Protein AF-A0A0R3TMP3-F1 (afdb_monomer_lite)

Secondary structure (DSSP, 8-state):
------TTGGGGS--SS-TTEEES-TT-TTSEEEHHHHHHHHHHHTT-HHHHHHHHHHHHS-HHHHHHEESS--STTPEEP-HHHHHHHHHHHHTT-GGGHHHHHHHHHHTS---S--

Foldseek 3Di:
DDPPDDPVCLVVPQDDPPPFKGQLDPVQSVLIDGPVLLVVLVVQCVPPLVSSLVSLCVVVDPPVLVVQADCVQDDPGHGHDDPSSVVSSVSSSLSVDPVNVVVVVVVCVVPDPPDDDD

Structure (mmCIF, N/CA/C/O backbone):
data_AF-A0A0R3TMP3-F1
#
_entry.id   AF-A0A0R3TMP3-F1
#
loop_
_atom_site.group_PDB
_atom_site.id
_atom_site.type_symbol
_atom_site.label_atom_id
_atom_site.label_alt_id
_atom_site.label_comp_id
_atom_site.label_asym_id
_atom_site.label_entity_id
_atom_site.label_seq_id
_atom_site.pdbx_PDB_ins_code
_atom_site.Cartn_x
_atom_site.Cartn_y
_atom_site.Cartn_z
_atom_site.occupancy
_atom_site.B_iso_or_equiv
_atom_site.auth_seq_id
_atom_site.auth_comp_id
_atom_site.auth_asym_id
_atom_site.auth_atom_id
_atom_site.pdbx_PDB_model_num
ATOM 1 N N . MET A 1 1 ? -13.382 27.913 22.245 1.00 31.83 1 MET A N 1
ATOM 2 C CA . MET A 1 1 ? -13.910 26.536 22.334 1.00 31.83 1 MET A CA 1
ATOM 3 C C . MET A 1 1 ? -12.878 25.629 21.712 1.00 31.83 1 MET A C 1
ATOM 5 O O . MET A 1 1 ? -12.656 25.706 20.513 1.00 31.83 1 MET A O 1
ATOM 9 N N . GLU A 1 2 ? -12.177 24.879 22.549 1.00 32.16 2 GLU A N 1
ATOM 10 C CA . GLU A 1 2 ? -11.149 23.930 22.139 1.00 32.16 2 GLU A CA 1
ATOM 11 C C . GLU A 1 2 ? -11.863 22.644 21.709 1.00 32.16 2 GLU A C 1
ATOM 13 O O . GLU A 1 2 ? -12.533 22.000 22.516 1.00 32.16 2 GLU A O 1
ATOM 18 N N . VAL A 1 3 ? -11.832 22.326 20.413 1.00 35.75 3 VAL A N 1
ATOM 19 C CA . VAL A 1 3 ? -12.423 21.085 19.903 1.00 35.75 3 VAL A CA 1
ATOM 20 C C . VAL A 1 3 ? -11.376 19.995 20.076 1.00 35.75 3 VAL A C 1
ATOM 22 O O . VAL A 1 3 ? -10.526 19.782 19.217 1.00 35.75 3 VAL A O 1
ATOM 25 N N . THR A 1 4 ? -11.413 19.327 21.225 1.00 34.75 4 THR A N 1
ATOM 26 C CA . THR A 1 4 ? -10.665 18.092 21.454 1.00 34.75 4 THR A CA 1
ATOM 27 C C . THR A 1 4 ? -11.283 16.992 20.592 1.00 34.75 4 THR A C 1
ATOM 29 O O . THR A 1 4 ? -12.241 16.339 21.007 1.00 34.75 4 THR A O 1
ATOM 32 N N . LEU A 1 5 ? -10.761 16.803 19.380 1.00 36.59 5 LEU A N 1
ATOM 33 C CA . LEU A 1 5 ? -11.076 15.635 18.561 1.00 36.59 5 LEU A CA 1
ATOM 34 C C . LEU A 1 5 ? -10.506 14.406 19.270 1.00 36.59 5 LEU A C 1
ATOM 36 O O . LEU A 1 5 ? -9.299 14.301 19.502 1.00 36.59 5 LEU A O 1
ATOM 40 N N . ARG A 1 6 ? -11.382 13.496 19.693 1.00 34.56 6 ARG A N 1
ATOM 41 C CA . ARG A 1 6 ? -10.958 12.249 20.328 1.00 34.56 6 ARG A CA 1
ATOM 42 C C . ARG A 1 6 ? -10.461 11.313 19.233 1.00 34.56 6 ARG A C 1
ATOM 44 O O . ARG A 1 6 ? -10.981 11.303 18.126 1.00 34.56 6 ARG A O 1
ATOM 51 N N . VAL A 1 7 ? -9.519 10.432 19.560 1.00 44.44 7 VAL A N 1
ATOM 52 C CA . VAL A 1 7 ? -9.032 9.366 18.656 1.00 44.44 7 VAL A CA 1
ATOM 53 C C . VAL A 1 7 ? -10.180 8.471 18.134 1.00 44.44 7 VAL A C 1
ATOM 55 O O . VAL A 1 7 ? -10.062 7.824 17.099 1.00 44.44 7 VAL A O 1
ATOM 58 N N . SER A 1 8 ? -11.332 8.475 18.808 1.00 38.78 8 SER A N 1
ATOM 59 C CA . SER A 1 8 ? -12.580 7.851 18.358 1.00 38.78 8 SER A CA 1
ATOM 60 C C . SER A 1 8 ? -13.276 8.560 17.184 1.00 38.78 8 SER A C 1
ATOM 62 O O . SER A 1 8 ? -14.007 7.895 16.455 1.00 38.78 8 SER A O 1
ATOM 64 N N . ASP A 1 9 ? -13.028 9.851 16.957 1.00 39.72 9 ASP A N 1
ATOM 65 C CA . ASP A 1 9 ? -13.613 10.640 15.860 1.00 39.72 9 ASP A CA 1
ATOM 66 C C . ASP A 1 9 ? -12.877 10.407 14.527 1.00 39.72 9 ASP A C 1
ATOM 68 O O . ASP A 1 9 ? -13.459 10.546 13.452 1.00 39.72 9 ASP A O 1
ATOM 72 N N . LEU A 1 10 ? -11.631 9.918 14.578 1.00 44.53 10 LEU A N 1
ATOM 73 C CA . LEU A 1 10 ? -10.876 9.444 13.408 1.00 44.53 10 LEU A CA 1
ATOM 74 C C . LEU A 1 10 ? -11.495 8.194 12.756 1.00 44.53 10 LEU A C 1
ATOM 76 O O . LEU A 1 10 ? -11.235 7.914 11.587 1.00 44.53 10 LEU A O 1
ATOM 80 N N . ASN A 1 11 ? -12.371 7.469 13.463 1.00 41.12 11 ASN A N 1
ATOM 81 C CA . ASN A 1 11 ? -13.150 6.376 12.872 1.00 41.12 11 ASN A CA 1
ATOM 82 C C . ASN A 1 11 ? -14.319 6.868 11.997 1.00 41.12 11 ASN A C 1
ATOM 84 O O . ASN A 1 11 ? -14.966 6.048 11.342 1.00 41.12 11 ASN A O 1
ATOM 88 N N . LEU A 1 12 ? -14.619 8.173 11.968 1.00 42.59 12 LEU A N 1
ATOM 89 C CA . LEU A 1 12 ? -15.834 8.690 11.332 1.00 42.59 12 LEU A CA 1
ATOM 90 C C . LEU A 1 12 ? -15.685 9.108 9.857 1.00 42.59 12 LEU A C 1
ATOM 92 O O . LEU A 1 12 ? -16.665 9.542 9.260 1.00 42.59 12 LEU A O 1
ATOM 96 N N . LEU A 1 13 ? -14.518 8.958 9.220 1.00 43.06 13 LEU A N 1
ATOM 97 C CA . LEU A 1 13 ? -14.258 9.561 7.897 1.00 43.06 13 LEU A CA 1
ATOM 98 C C . LEU A 1 13 ? -13.878 8.573 6.778 1.00 43.06 13 LEU A C 1
ATOM 100 O O . LEU A 1 13 ? -13.099 8.914 5.884 1.00 43.06 13 LEU A O 1
ATOM 104 N N . LEU A 1 14 ? -14.501 7.387 6.778 1.00 43.09 14 LEU A N 1
ATOM 105 C CA . LEU A 1 14 ? -14.486 6.416 5.666 1.00 43.09 14 LEU A CA 1
ATOM 106 C C . LEU A 1 14 ? -15.895 5.915 5.269 1.00 43.09 14 LEU A C 1
ATOM 108 O O . LEU A 1 14 ? -16.048 4.786 4.818 1.00 43.09 14 LEU A O 1
ATOM 112 N N . HIS A 1 15 ? -16.941 6.736 5.414 1.00 42.69 15 HIS A N 1
ATOM 113 C CA . HIS A 1 15 ? -18.297 6.392 4.954 1.00 42.69 15 HIS A CA 1
ATOM 114 C C . HIS A 1 15 ? -18.613 7.036 3.592 1.00 42.69 15 HIS A C 1
ATOM 116 O O . HIS A 1 15 ? -19.341 8.017 3.500 1.00 42.69 15 HIS A O 1
ATOM 122 N N . PHE A 1 16 ? -18.057 6.457 2.529 1.00 43.91 16 PHE A N 1
ATOM 123 C CA . PHE A 1 16 ? -18.589 6.529 1.157 1.00 43.91 16 PHE A CA 1
ATOM 124 C C . PHE A 1 16 ? -19.287 5.174 0.854 1.00 43.91 16 PHE A C 1
ATOM 126 O O . PHE A 1 16 ? -19.101 4.247 1.639 1.00 43.91 16 PHE A O 1
ATOM 133 N N . PRO A 1 17 ? -20.129 5.007 -0.192 1.00 45.09 17 PRO A N 1
ATOM 134 C CA . PRO A 1 17 ? -21.250 4.036 -0.244 1.00 45.09 17 PRO A CA 1
ATOM 135 C C . PRO A 1 17 ? -20.906 2.529 -0.212 1.00 45.09 17 PRO A C 1
ATOM 137 O O . PRO A 1 17 ? -21.783 1.681 -0.375 1.00 45.09 17 PRO A O 1
ATOM 140 N N . PHE A 1 18 ? -19.654 2.161 0.032 1.00 53.16 18 PHE A N 1
ATOM 141 C CA . PHE A 1 18 ? -19.193 0.788 0.153 1.00 53.16 18 PHE A CA 1
ATOM 142 C C . PHE A 1 18 ? -19.164 0.391 1.634 1.00 53.16 18 PHE A C 1
ATOM 144 O O . PHE A 1 18 ? -18.123 0.478 2.278 1.00 53.16 18 PHE A O 1
ATOM 151 N N . LYS A 1 19 ? -20.312 -0.038 2.183 1.00 64.31 19 LYS A N 1
ATOM 152 C CA . LYS A 1 19 ? -20.486 -0.377 3.617 1.00 64.31 19 LYS A CA 1
ATOM 153 C C . LYS A 1 19 ? -19.401 -1.301 4.204 1.00 64.31 19 LYS A C 1
ATOM 155 O O . LYS A 1 19 ? -19.143 -1.219 5.401 1.00 64.31 19 LYS A O 1
ATOM 160 N N . ASP A 1 20 ? -18.722 -2.088 3.367 1.00 81.94 20 ASP A N 1
ATOM 161 C CA . ASP A 1 20 ? -17.706 -3.062 3.780 1.00 81.94 20 ASP A CA 1
ATOM 162 C C . ASP A 1 20 ? -16.334 -2.883 3.108 1.00 81.94 20 ASP A C 1
ATOM 164 O O . ASP A 1 20 ? -15.479 -3.764 3.216 1.00 81.94 20 ASP A O 1
ATOM 168 N N . GLN A 1 21 ? -16.085 -1.760 2.422 1.00 83.06 21 GLN A N 1
ATOM 169 C CA . GLN A 1 21 ? -14.787 -1.493 1.791 1.00 83.06 21 GLN A CA 1
ATOM 170 C C . GLN A 1 21 ? -14.168 -0.182 2.262 1.00 83.06 21 GLN A C 1
ATOM 172 O O . GLN A 1 21 ? -14.841 0.821 2.471 1.00 83.06 21 GLN A O 1
ATOM 177 N N . ILE A 1 22 ? -12.849 -0.206 2.387 1.00 84.00 22 ILE A N 1
ATOM 178 C CA . ILE A 1 22 ? -12.006 0.930 2.719 1.00 84.00 22 ILE A CA 1
ATOM 179 C C . ILE A 1 22 ? -11.318 1.377 1.439 1.00 84.00 22 ILE A C 1
ATOM 181 O O . ILE A 1 22 ? -10.557 0.617 0.842 1.00 84.00 22 ILE A O 1
ATOM 185 N N . VAL A 1 23 ? -11.605 2.606 1.024 1.00 85.06 23 VAL A N 1
ATOM 186 C CA . VAL A 1 23 ? -10.915 3.284 -0.075 1.00 85.06 23 VAL A CA 1
ATOM 187 C C . VAL A 1 23 ? -9.690 3.989 0.507 1.00 85.06 23 VAL A C 1
ATOM 189 O O . VAL A 1 23 ? -9.846 4.810 1.408 1.00 85.06 23 VAL A O 1
ATOM 192 N N . LEU A 1 24 ? -8.490 3.675 0.008 1.00 82.94 24 LEU A N 1
ATOM 193 C CA . LEU A 1 24 ? -7.239 4.260 0.519 1.00 82.94 24 LEU A CA 1
ATOM 194 C C . LEU A 1 24 ? -7.016 5.697 0.037 1.00 82.94 24 LEU A C 1
ATOM 196 O O . LEU A 1 24 ? -6.454 6.515 0.758 1.00 82.94 24 LEU A O 1
ATOM 200 N N . ASN A 1 25 ? -7.482 6.016 -1.171 1.00 80.56 25 ASN A N 1
ATOM 201 C CA . ASN A 1 25 ? -7.472 7.372 -1.703 1.00 80.56 25 ASN A CA 1
ATOM 202 C C . ASN A 1 25 ? -8.811 7.684 -2.390 1.00 80.56 25 AS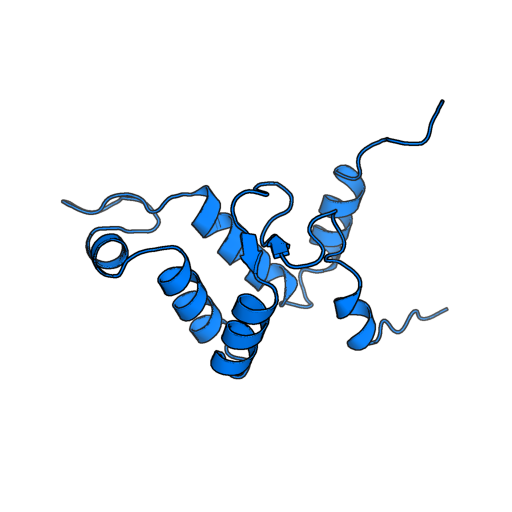N A C 1
ATOM 204 O O . ASN A 1 25 ? -9.142 7.027 -3.375 1.00 80.56 25 ASN A O 1
ATOM 208 N N . PRO A 1 26 ? -9.571 8.699 -1.941 1.00 72.12 26 PRO A N 1
ATOM 209 C CA . PRO A 1 26 ? -10.808 9.116 -2.601 1.00 72.12 26 PRO A CA 1
ATOM 210 C C . PRO A 1 26 ? -10.649 9.484 -4.084 1.00 72.12 26 PRO A C 1
ATOM 212 O O . PRO A 1 26 ? -11.605 9.347 -4.841 1.00 72.12 26 PRO A O 1
ATOM 215 N N . GLN A 1 27 ? -9.461 9.933 -4.509 1.00 76.75 27 GLN A N 1
ATOM 216 C CA . GLN A 1 27 ? -9.171 10.249 -5.914 1.00 76.75 27 GLN A CA 1
ATOM 217 C C . GLN A 1 27 ? -8.925 9.000 -6.775 1.00 76.75 27 GLN A C 1
ATOM 219 O O . GLN A 1 27 ? -8.983 9.091 -7.997 1.00 76.75 27 GLN A O 1
ATOM 224 N N . GLN A 1 28 ? -8.670 7.845 -6.149 1.00 80.06 28 GLN A N 1
ATOM 225 C CA . GLN A 1 28 ? -8.437 6.546 -6.793 1.00 80.06 28 GLN A CA 1
ATOM 226 C C . GLN A 1 28 ? -9.321 5.474 -6.125 1.00 80.06 28 GLN A C 1
ATOM 228 O O . GLN A 1 28 ? -8.817 4.613 -5.391 1.00 80.06 28 GLN A O 1
ATOM 233 N N . PRO A 1 29 ? -10.657 5.522 -6.318 1.00 80.06 29 PRO A N 1
ATOM 234 C CA . PRO A 1 29 ? -11.606 4.645 -5.626 1.00 80.06 29 PRO A CA 1
ATOM 235 C C . PRO A 1 29 ? -11.377 3.152 -5.875 1.00 80.06 29 PRO A C 1
ATOM 237 O O . PRO A 1 29 ? -11.825 2.317 -5.091 1.00 80.06 29 PRO A O 1
ATOM 240 N N . GLU A 1 30 ? -10.706 2.800 -6.969 1.00 84.88 30 GLU A N 1
ATOM 241 C CA . GLU A 1 30 ? -10.320 1.438 -7.318 1.00 84.88 30 GLU A CA 1
ATOM 242 C C . GLU A 1 30 ? -9.249 0.856 -6.388 1.00 84.88 30 GLU A C 1
ATOM 244 O O . GLU A 1 30 ? -9.159 -0.367 -6.260 1.00 84.88 30 GLU A O 1
ATOM 249 N N . VAL A 1 31 ? -8.473 1.700 -5.700 1.00 88.00 31 VAL A N 1
ATOM 250 C CA . VAL A 1 31 ? -7.507 1.270 -4.683 1.00 88.00 31 VA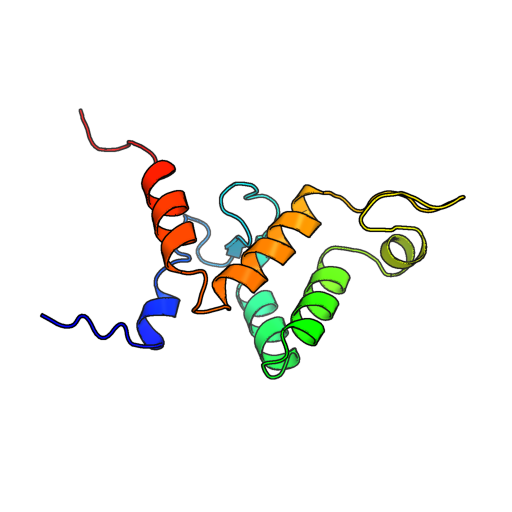L A CA 1
ATOM 251 C C . VAL A 1 31 ? -8.229 1.138 -3.347 1.00 88.00 31 VAL A C 1
ATOM 253 O O . VAL A 1 31 ? -8.188 2.001 -2.464 1.00 88.00 31 VAL A O 1
ATOM 256 N N . ARG A 1 32 ? -8.942 0.022 -3.226 1.00 89.56 32 ARG A N 1
ATOM 257 C CA . ARG A 1 32 ? -9.795 -0.299 -2.085 1.00 89.56 32 ARG A CA 1
ATOM 258 C C . ARG A 1 32 ? -9.590 -1.727 -1.619 1.00 89.56 32 ARG A C 1
ATOM 260 O O . ARG A 1 32 ? -9.159 -2.587 -2.383 1.00 89.56 32 ARG A O 1
ATOM 267 N N . LEU A 1 33 ? -9.937 -1.976 -0.366 1.00 89.94 33 LEU A N 1
ATOM 268 C CA . LEU A 1 33 ? -9.871 -3.299 0.235 1.00 89.94 33 LEU A CA 1
ATOM 269 C C . LEU A 1 33 ? -11.042 -3.539 1.192 1.00 89.94 33 LEU A C 1
ATOM 271 O O . LEU A 1 33 ? -11.574 -2.581 1.752 1.00 89.94 33 LEU A O 1
ATOM 275 N N . PRO A 1 34 ? -11.444 -4.800 1.422 1.00 91.31 34 PRO A N 1
ATOM 276 C CA . PRO A 1 34 ? -12.446 -5.112 2.430 1.00 91.31 34 PRO A CA 1
ATOM 277 C C . PRO A 1 34 ? -12.030 -4.594 3.810 1.00 91.31 34 PRO A C 1
ATOM 279 O O . PRO A 1 34 ? -10.857 -4.661 4.193 1.00 91.31 34 PRO A O 1
ATOM 282 N N . LYS A 1 35 ? -12.999 -4.108 4.586 1.00 86.44 35 LYS A N 1
ATOM 283 C CA . LYS A 1 35 ? -12.771 -3.543 5.924 1.00 86.44 35 LYS A CA 1
ATOM 284 C C . LYS A 1 35 ? -12.060 -4.513 6.863 1.00 86.44 35 LYS A C 1
ATOM 286 O O . LYS A 1 35 ? -11.141 -4.113 7.573 1.00 86.44 35 LYS A O 1
ATOM 291 N N . GLU A 1 36 ? -12.439 -5.784 6.831 1.00 89.25 36 GLU A N 1
ATOM 292 C CA . GLU A 1 36 ? -11.808 -6.846 7.622 1.00 89.25 36 GLU A CA 1
ATOM 293 C C . GLU A 1 36 ? -10.332 -7.062 7.252 1.00 89.25 36 GLU A C 1
ATOM 295 O O . GLU A 1 36 ? -9.477 -7.208 8.129 1.00 89.25 36 GLU A O 1
ATOM 300 N N . VAL A 1 37 ? -10.007 -6.997 5.955 1.00 93.19 37 VAL A N 1
ATOM 301 C CA . VAL A 1 37 ? -8.630 -7.101 5.465 1.00 93.19 37 VAL A CA 1
ATOM 302 C C . VAL A 1 37 ? -7.841 -5.902 5.964 1.00 93.19 37 VAL A C 1
ATOM 304 O O . VAL A 1 37 ? -6.778 -6.083 6.553 1.00 93.19 37 VAL A O 1
ATOM 307 N N . TYR A 1 38 ? -8.386 -4.693 5.819 1.00 90.62 38 TYR A N 1
ATOM 308 C CA . TYR A 1 38 ? -7.736 -3.469 6.283 1.00 90.62 38 TYR A CA 1
ATOM 309 C C . TYR A 1 38 ? -7.436 -3.537 7.782 1.00 90.62 38 TYR A C 1
ATOM 311 O O . TYR A 1 38 ? -6.285 -3.384 8.186 1.00 90.62 38 TYR A O 1
ATOM 319 N N . GLN A 1 39 ? -8.434 -3.871 8.603 1.00 87.12 39 GLN A N 1
ATOM 320 C CA . GLN A 1 39 ? -8.267 -4.033 10.049 1.00 87.12 39 GLN A CA 1
ATOM 321 C C . GLN A 1 39 ? -7.205 -5.085 10.394 1.00 87.12 39 GLN A C 1
ATOM 323 O O . GLN A 1 39 ? -6.351 -4.838 11.248 1.00 87.12 39 GLN A O 1
ATOM 328 N N . SER A 1 40 ? -7.193 -6.223 9.693 1.00 92.62 40 SER A N 1
ATOM 329 C CA . SER A 1 40 ? -6.162 -7.253 9.861 1.00 92.62 40 SER A CA 1
ATOM 330 C C . SER A 1 40 ? -4.760 -6.711 9.570 1.00 92.62 40 SER A C 1
ATOM 332 O O . SER A 1 40 ? -3.831 -6.981 10.333 1.00 92.62 40 SER A O 1
ATOM 334 N N . LEU A 1 41 ? -4.590 -5.926 8.501 1.00 92.50 41 LEU A N 1
ATOM 335 C CA . LEU A 1 41 ? -3.306 -5.311 8.145 1.00 92.50 41 LEU A CA 1
ATOM 336 C C . LEU A 1 41 ? -2.866 -4.283 9.195 1.00 92.50 41 LEU A C 1
ATOM 338 O O . LEU A 1 41 ? -1.692 -4.279 9.570 1.00 92.50 41 LEU A O 1
ATOM 342 N N . ILE A 1 42 ? -3.793 -3.480 9.731 1.00 88.19 42 ILE A N 1
ATOM 343 C CA . ILE A 1 42 ? -3.502 -2.538 10.822 1.00 88.19 42 ILE A CA 1
ATOM 344 C C . ILE A 1 42 ? -3.001 -3.286 12.058 1.00 88.19 42 ILE A C 1
ATOM 346 O O . ILE A 1 42 ? -1.916 -2.982 12.555 1.00 88.19 42 ILE A O 1
ATOM 350 N N . ILE A 1 43 ? -3.715 -4.318 12.510 1.00 87.69 43 ILE A N 1
ATOM 351 C CA . ILE A 1 43 ? -3.315 -5.119 13.678 1.00 87.69 43 ILE A CA 1
ATOM 352 C C . ILE A 1 43 ? -1.947 -5.777 13.441 1.00 87.69 43 ILE A C 1
ATOM 354 O O . ILE A 1 43 ? -1.039 -5.658 14.267 1.00 87.69 43 ILE A O 1
ATOM 358 N N . LYS A 1 44 ? -1.757 -6.411 12.276 1.00 92.12 44 LYS A N 1
ATOM 359 C CA . LYS A 1 44 ? -0.496 -7.069 11.889 1.00 92.12 44 LYS A CA 1
ATOM 360 C C . LYS A 1 44 ? 0.674 -6.103 11.745 1.00 92.12 44 LYS A C 1
ATOM 362 O O . LYS A 1 44 ? 1.818 -6.560 11.779 1.00 92.12 44 LYS A O 1
ATOM 367 N N . SER A 1 45 ? 0.422 -4.812 11.537 1.00 91.06 45 SER A N 1
ATOM 368 C CA . SER A 1 45 ? 1.472 -3.794 11.470 1.00 91.06 45 SER A CA 1
ATOM 369 C C . SER A 1 45 ? 2.015 -3.406 12.846 1.00 91.06 45 SER A C 1
ATOM 371 O O . SER A 1 45 ? 3.129 -2.892 12.925 1.00 91.06 45 SER A O 1
ATOM 373 N N . SER A 1 46 ? 1.263 -3.678 13.920 1.00 90.19 46 SER A N 1
ATOM 374 C CA . SER A 1 46 ? 1.650 -3.380 15.307 1.00 90.19 46 SER A CA 1
ATOM 375 C C . SER A 1 46 ? 2.082 -1.918 15.507 1.00 90.19 46 SER A C 1
ATOM 377 O O . SER A 1 46 ? 3.067 -1.644 16.184 1.00 90.19 46 SER A O 1
ATOM 379 N N . GLY A 1 47 ? 1.386 -0.982 14.852 1.00 79.88 47 GLY A N 1
ATOM 380 C CA . GLY A 1 47 ? 1.670 0.458 14.922 1.00 79.88 47 GLY A CA 1
ATOM 381 C C . GLY A 1 47 ? 2.874 0.929 14.096 1.00 79.88 47 GLY A C 1
ATOM 382 O O . GLY A 1 47 ? 3.137 2.125 14.033 1.00 79.88 47 GLY A O 1
ATOM 383 N N . SER A 1 48 ? 3.602 0.032 13.422 1.00 85.62 48 SER A N 1
ATOM 384 C CA . SER A 1 48 ? 4.732 0.413 12.571 1.00 85.62 48 SER A CA 1
ATOM 385 C C . SER A 1 48 ? 4.260 0.829 11.178 1.00 85.62 48 SER A C 1
ATOM 387 O O . SER A 1 48 ? 3.820 -0.014 10.391 1.00 85.62 48 SER A O 1
ATOM 389 N N . ALA A 1 49 ? 4.445 2.109 10.838 1.00 85.25 49 ALA A N 1
ATOM 390 C CA . ALA A 1 49 ? 4.176 2.639 9.500 1.00 85.25 49 ALA A CA 1
ATOM 391 C C . ALA A 1 49 ? 4.916 1.832 8.420 1.00 85.25 49 ALA A C 1
ATOM 393 O O . ALA A 1 49 ? 4.294 1.296 7.510 1.00 85.25 49 ALA A O 1
ATOM 394 N N . THR A 1 50 ? 6.224 1.610 8.577 1.00 90.12 50 THR A N 1
ATOM 395 C CA . THR A 1 50 ? 7.025 0.808 7.636 1.00 90.12 50 THR A CA 1
ATOM 396 C C . THR A 1 50 ? 6.489 -0.615 7.463 1.00 90.12 50 THR A C 1
ATOM 398 O O . THR A 1 50 ? 6.513 -1.168 6.360 1.00 90.12 50 THR A O 1
ATOM 401 N N . ARG A 1 51 ? 6.000 -1.245 8.538 1.00 90.62 51 ARG A N 1
ATOM 402 C CA . ARG A 1 51 ? 5.407 -2.585 8.456 1.00 90.62 51 ARG A CA 1
ATOM 403 C C . ARG A 1 51 ? 4.064 -2.557 7.735 1.00 90.62 51 ARG A C 1
ATOM 405 O O . ARG A 1 51 ? 3.825 -3.439 6.914 1.00 90.62 51 ARG A O 1
ATOM 412 N N . LEU A 1 52 ? 3.235 -1.547 7.990 1.00 91.38 52 LEU A N 1
ATOM 413 C CA . LEU A 1 52 ? 1.972 -1.345 7.284 1.00 91.38 52 LEU A CA 1
ATOM 414 C C . LEU A 1 52 ? 2.196 -1.154 5.780 1.00 91.38 52 LEU A C 1
ATOM 416 O O . LEU A 1 52 ? 1.539 -1.829 4.994 1.00 91.38 52 LEU A O 1
ATOM 420 N N . ILE A 1 53 ? 3.187 -0.347 5.378 1.00 93.06 53 ILE A N 1
ATOM 421 C CA . ILE A 1 53 ? 3.576 -0.186 3.964 1.00 93.06 53 ILE A CA 1
ATOM 422 C C . ILE A 1 53 ? 3.866 -1.543 3.342 1.00 93.06 53 ILE A C 1
ATOM 424 O O . ILE A 1 53 ? 3.279 -1.897 2.329 1.00 93.06 53 ILE A O 1
ATOM 428 N N . ARG A 1 54 ? 4.742 -2.345 3.958 1.00 94.88 54 ARG A N 1
ATOM 429 C CA . ARG A 1 54 ? 5.102 -3.666 3.417 1.00 94.88 54 ARG A CA 1
ATOM 430 C C . ARG A 1 54 ? 3.893 -4.587 3.283 1.00 94.88 54 ARG A C 1
ATOM 432 O O . ARG A 1 54 ? 3.825 -5.352 2.327 1.00 94.88 54 ARG A O 1
ATOM 439 N N . LEU A 1 55 ? 2.968 -4.532 4.237 1.00 95.75 55 LEU A N 1
ATOM 440 C CA . LEU A 1 55 ? 1.739 -5.320 4.216 1.00 95.75 55 LEU A CA 1
ATOM 441 C C . LEU A 1 55 ? 0.791 -4.866 3.098 1.00 95.75 55 LEU A C 1
ATOM 443 O O . LEU A 1 55 ? 0.282 -5.716 2.376 1.00 95.75 55 LEU A O 1
ATOM 447 N N . LEU A 1 56 ? 0.613 -3.557 2.907 1.00 94.75 56 LEU A N 1
ATOM 448 C CA . LEU A 1 56 ? -0.187 -2.991 1.815 1.00 94.75 56 LEU A CA 1
ATOM 449 C C . LEU A 1 56 ? 0.431 -3.296 0.446 1.00 94.75 56 LEU A C 1
ATOM 451 O O . LEU A 1 56 ? -0.263 -3.767 -0.447 1.00 94.75 56 LEU A O 1
ATOM 455 N N . MET A 1 57 ? 1.746 -3.128 0.297 1.00 96.12 57 MET A N 1
ATOM 456 C CA . MET A 1 57 ? 2.457 -3.462 -0.941 1.00 96.12 57 MET A CA 1
ATOM 457 C C . MET A 1 57 ? 2.273 -4.939 -1.305 1.00 96.12 57 MET A C 1
ATOM 459 O O . MET A 1 57 ? 1.968 -5.249 -2.447 1.00 96.12 57 MET A O 1
ATOM 463 N N . LYS A 1 58 ? 2.386 -5.855 -0.335 1.00 96.25 58 LYS A N 1
ATOM 464 C CA . LYS A 1 58 ? 2.138 -7.293 -0.552 1.00 96.25 58 LYS A CA 1
ATOM 465 C C . LYS A 1 58 ? 0.669 -7.646 -0.787 1.00 96.25 58 LYS A C 1
ATOM 467 O O . LYS A 1 58 ? 0.388 -8.742 -1.255 1.00 96.25 58 LYS A O 1
ATOM 472 N N . HIS A 1 59 ? -0.258 -6.779 -0.389 1.00 95.56 59 HIS A N 1
ATOM 473 C CA . HIS A 1 59 ? -1.679 -6.982 -0.640 1.00 95.56 59 HIS A CA 1
ATOM 474 C C . HIS A 1 59 ? -2.039 -6.625 -2.084 1.00 95.56 59 HIS A C 1
ATOM 476 O O . HIS A 1 59 ? -2.743 -7.388 -2.737 1.00 95.56 59 HIS A O 1
ATOM 482 N N . PHE A 1 60 ? -1.543 -5.488 -2.580 1.00 95.25 60 PHE A N 1
ATOM 483 C CA . PHE A 1 60 ? -1.871 -5.000 -3.921 1.00 95.25 60 PHE A CA 1
ATOM 484 C C . PHE A 1 60 ? -0.969 -5.540 -5.030 1.00 95.25 60 PHE A C 1
ATOM 486 O O . PHE A 1 60 ? -1.385 -5.552 -6.185 1.00 95.25 60 PHE A O 1
ATOM 493 N N . PHE A 1 61 ? 0.243 -5.982 -4.697 1.00 95.62 61 PHE A N 1
ATOM 494 C CA . PHE A 1 61 ? 1.214 -6.475 -5.665 1.00 95.62 61 PHE A CA 1
ATOM 495 C C . PHE A 1 61 ? 1.635 -7.901 -5.333 1.00 95.62 61 PHE A C 1
ATOM 497 O O . PHE A 1 61 ? 1.851 -8.255 -4.169 1.00 95.62 61 PHE A O 1
ATOM 504 N N . SER A 1 62 ? 1.805 -8.716 -6.373 1.00 95.62 62 SER A N 1
ATOM 505 C CA . SER A 1 62 ? 2.383 -10.047 -6.214 1.00 95.62 62 SER A CA 1
ATOM 506 C C . SER A 1 62 ? 3.863 -9.954 -5.833 1.00 95.62 62 SER A C 1
ATOM 508 O O . SER A 1 62 ? 4.536 -8.943 -6.054 1.00 95.62 62 SER A O 1
ATOM 510 N N . GLN A 1 63 ? 4.397 -11.034 -5.265 1.00 94.12 63 GLN A N 1
ATOM 511 C CA . GLN A 1 63 ? 5.819 -11.101 -4.934 1.00 94.12 63 GLN A CA 1
ATOM 512 C C . GLN A 1 63 ? 6.706 -10.949 -6.180 1.00 94.12 63 GLN A C 1
ATOM 514 O O . GLN A 1 63 ? 7.707 -10.233 -6.120 1.00 94.12 63 GLN A O 1
ATOM 519 N N . ASP A 1 64 ? 6.317 -11.56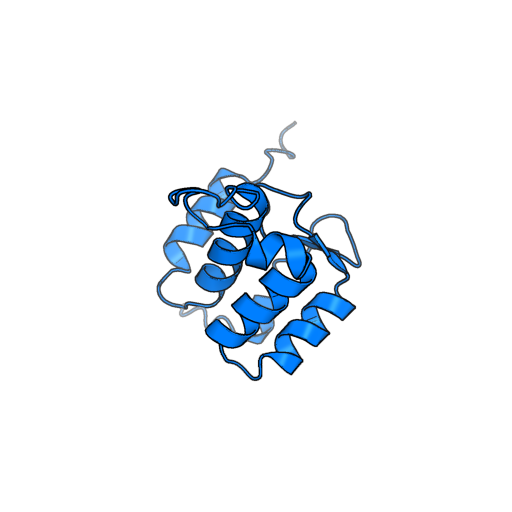4 -7.298 1.00 94.19 64 ASP A N 1
ATOM 520 C CA . ASP A 1 64 ? 7.050 -11.474 -8.564 1.00 94.19 64 ASP A CA 1
ATOM 521 C C . ASP A 1 64 ? 7.023 -10.050 -9.127 1.00 94.19 64 ASP A C 1
ATOM 523 O O . ASP A 1 64 ? 8.045 -9.542 -9.591 1.00 94.19 64 ASP A O 1
ATOM 527 N N . GLU A 1 65 ? 5.880 -9.366 -9.023 1.00 93.62 65 GLU A N 1
ATOM 528 C CA . GLU A 1 65 ? 5.762 -7.972 -9.444 1.00 93.62 65 GLU A CA 1
ATOM 529 C C . GLU A 1 65 ? 6.667 -7.064 -8.610 1.00 93.62 65 GLU A C 1
ATOM 531 O O . GLU A 1 65 ? 7.412 -6.265 -9.175 1.00 93.62 65 GLU A O 1
ATOM 536 N N . LEU A 1 66 ? 6.680 -7.223 -7.283 1.00 94.06 66 LEU A N 1
ATOM 537 C CA . LEU A 1 66 ? 7.559 -6.454 -6.396 1.00 94.06 66 LEU A CA 1
ATOM 538 C C . LEU A 1 66 ? 9.047 -6.719 -6.668 1.00 94.06 66 LEU A C 1
ATOM 540 O O . LEU A 1 66 ? 9.858 -5.801 -6.558 1.00 94.06 66 LEU A O 1
ATOM 544 N N . ALA A 1 67 ? 9.417 -7.951 -7.026 1.00 91.50 67 ALA A N 1
ATOM 545 C CA . ALA A 1 67 ? 10.798 -8.306 -7.353 1.00 91.50 67 ALA A CA 1
ATOM 546 C C . ALA A 1 67 ? 11.256 -7.697 -8.690 1.00 91.50 67 ALA A C 1
ATOM 548 O O . ALA A 1 67 ? 12.400 -7.247 -8.811 1.00 91.50 67 ALA A O 1
ATOM 549 N N . ALA A 1 68 ? 10.356 -7.650 -9.674 1.00 91.81 68 ALA A N 1
ATOM 550 C CA . ALA A 1 68 ? 10.619 -7.148 -11.020 1.00 91.81 68 ALA A CA 1
ATOM 551 C C . ALA A 1 68 ? 10.341 -5.643 -11.197 1.00 91.81 68 ALA A C 1
ATOM 553 O O . ALA A 1 68 ? 10.494 -5.127 -12.306 1.00 91.81 68 ALA A O 1
ATOM 554 N N . SER A 1 69 ? 9.932 -4.931 -10.141 1.00 92.88 69 SER A N 1
ATOM 555 C CA . SER A 1 69 ? 9.489 -3.535 -10.243 1.00 92.88 69 SER A CA 1
ATOM 556 C C . SER A 1 69 ? 10.185 -2.590 -9.259 1.00 92.88 69 SER A C 1
ATOM 558 O O . SER A 1 69 ? 10.842 -2.997 -8.298 1.00 92.88 69 SER A O 1
ATOM 560 N N . SER A 1 70 ? 10.073 -1.289 -9.518 1.00 90.88 70 SER A N 1
ATOM 561 C CA . SER A 1 70 ? 10.500 -0.200 -8.635 1.00 90.88 70 SER A CA 1
ATOM 562 C C . SER A 1 70 ? 9.465 0.929 -8.618 1.00 90.88 70 SER A C 1
ATOM 564 O O . SER A 1 70 ? 8.513 0.939 -9.397 1.00 90.88 70 SER A O 1
ATOM 566 N N . LEU A 1 71 ? 9.642 1.893 -7.711 1.00 88.38 71 LEU A N 1
ATOM 567 C CA . LEU A 1 71 ? 8.754 3.057 -7.608 1.00 88.38 71 LEU A CA 1
ATOM 568 C C . LEU A 1 71 ? 8.914 4.028 -8.791 1.00 88.38 71 LEU A C 1
ATOM 570 O O . LEU A 1 71 ? 7.924 4.586 -9.266 1.00 88.38 71 LEU A O 1
ATOM 574 N N . SER A 1 72 ? 10.146 4.220 -9.277 1.00 85.56 72 SER A N 1
ATOM 575 C CA . SER A 1 72 ? 10.453 5.113 -10.405 1.00 85.56 72 SER A CA 1
ATOM 576 C C . SER A 1 72 ? 10.421 4.408 -11.763 1.00 85.56 72 SER A C 1
ATOM 578 O O . SER A 1 72 ? 10.239 5.063 -12.782 1.00 85.56 72 SER A O 1
ATOM 580 N N . GLY A 1 73 ? 10.577 3.081 -11.797 1.00 83.19 73 GLY A N 1
ATOM 581 C CA . GLY A 1 73 ? 10.866 2.346 -13.032 1.00 83.19 73 GLY A CA 1
ATOM 582 C C . GLY A 1 73 ? 12.302 2.541 -13.531 1.00 83.19 73 GLY A C 1
ATOM 583 O O . GLY A 1 73 ? 12.644 2.067 -14.607 1.00 83.19 73 GLY A O 1
ATOM 584 N N . GLU A 1 74 ? 13.158 3.227 -12.768 1.00 78.56 74 GLU A N 1
ATOM 585 C CA . GLU A 1 74 ? 14.564 3.404 -13.125 1.00 78.56 74 GLU A CA 1
ATOM 586 C C . GLU A 1 74 ? 15.372 2.176 -12.688 1.00 78.56 74 GLU A C 1
ATOM 588 O O . GLU A 1 74 ? 15.271 1.697 -11.552 1.00 78.56 74 GLU A O 1
ATOM 593 N N . GLY A 1 75 ? 16.158 1.641 -13.619 1.00 67.56 75 GLY A N 1
ATOM 594 C CA . GLY A 1 75 ? 16.935 0.416 -13.457 1.00 67.56 75 GLY A CA 1
ATOM 595 C C . GLY A 1 75 ? 16.803 -0.481 -14.684 1.00 67.56 75 GLY A C 1
ATOM 596 O O . GLY A 1 75 ? 15.760 -0.518 -15.325 1.00 67.56 75 GLY A O 1
ATOM 597 N N . ILE A 1 76 ? 17.866 -1.224 -15.001 1.00 62.97 76 ILE A N 1
ATOM 598 C CA . ILE A 1 76 ? 18.059 -1.859 -16.319 1.00 62.97 76 ILE A CA 1
ATOM 599 C C . ILE A 1 76 ? 16.947 -2.878 -16.669 1.00 62.97 76 ILE A C 1
ATOM 601 O O . ILE A 1 76 ? 16.740 -3.171 -17.839 1.00 62.97 76 ILE A O 1
ATOM 605 N N . TYR A 1 77 ? 16.161 -3.355 -15.695 1.00 65.19 77 TYR A N 1
ATOM 606 C CA . TYR A 1 77 ? 15.085 -4.332 -15.923 1.00 65.19 77 TYR A CA 1
ATOM 607 C C . TYR A 1 77 ? 13.870 -4.173 -14.995 1.00 65.19 77 TYR A C 1
ATOM 609 O O . TYR A 1 77 ? 13.111 -5.126 -14.821 1.00 65.19 77 TYR A O 1
ATOM 617 N N . LYS A 1 78 ? 13.686 -3.009 -14.351 1.00 77.69 78 LYS A N 1
ATOM 618 C CA . LYS A 1 78 ? 12.589 -2.824 -13.387 1.00 77.69 78 LYS A CA 1
ATOM 619 C C . LYS A 1 78 ? 11.431 -2.058 -13.998 1.00 77.69 78 LYS A C 1
ATOM 621 O O . LYS A 1 78 ? 11.595 -0.930 -14.445 1.00 77.69 78 LYS A O 1
ATOM 626 N N . ARG A 1 79 ? 10.239 -2.652 -13.979 1.00 88.31 79 ARG A N 1
ATOM 627 C CA . ARG A 1 79 ? 9.016 -1.939 -14.370 1.00 88.31 79 ARG A CA 1
ATOM 628 C C . ARG A 1 79 ? 8.623 -0.959 -13.273 1.00 88.31 79 ARG A C 1
ATOM 630 O O . ARG A 1 79 ? 8.952 -1.154 -12.105 1.00 88.31 79 ARG A O 1
ATOM 637 N N . ARG A 1 80 ? 7.907 0.102 -13.631 1.00 92.94 80 ARG A N 1
ATOM 638 C CA . ARG A 1 80 ? 7.312 0.979 -12.625 1.00 92.94 80 ARG A CA 1
ATOM 639 C C . ARG A 1 80 ? 6.094 0.285 -12.017 1.00 92.94 80 ARG A C 1
ATOM 641 O O . ARG A 1 80 ? 5.237 -0.191 -12.759 1.00 92.94 80 ARG A O 1
ATOM 648 N N . LEU A 1 81 ? 6.017 0.244 -10.690 1.00 94.44 81 LEU A N 1
ATOM 649 C CA . LEU A 1 81 ? 4.798 -0.156 -9.984 1.00 94.44 81 LEU A CA 1
ATOM 650 C C . LEU A 1 81 ? 3.647 0.777 -10.362 1.00 94.44 81 LEU A C 1
ATOM 652 O O . LEU A 1 81 ? 3.880 1.959 -10.628 1.00 94.44 81 LEU A O 1
ATOM 656 N N . LYS A 1 82 ? 2.410 0.264 -10.369 1.00 93.56 82 LYS A N 1
ATOM 657 C CA . LYS A 1 82 ? 1.239 1.067 -10.743 1.00 93.56 82 LYS A CA 1
ATOM 658 C C . LYS A 1 82 ? 1.174 2.339 -9.875 1.00 93.56 82 LYS A C 1
ATOM 660 O O . LYS A 1 82 ? 0.953 2.210 -8.666 1.00 93.56 82 LYS A O 1
ATOM 665 N N . PRO A 1 83 ? 1.328 3.544 -10.467 1.00 91.75 83 PRO A N 1
ATOM 666 C CA . PRO A 1 83 ? 1.441 4.784 -9.702 1.00 91.75 83 PRO A CA 1
ATOM 667 C C . PRO A 1 83 ? 0.242 5.032 -8.790 1.00 91.75 83 PRO A C 1
ATOM 669 O O . PRO A 1 83 ? 0.432 5.430 -7.643 1.00 91.75 83 PRO A O 1
ATOM 672 N N . ASP A 1 84 ? -0.966 4.708 -9.258 1.00 91.38 84 ASP A N 1
ATOM 673 C CA . ASP A 1 84 ? -2.193 4.939 -8.492 1.00 91.38 84 ASP A CA 1
ATOM 674 C C . ASP A 1 84 ? -2.193 4.215 -7.147 1.00 91.38 84 ASP A C 1
ATOM 676 O O . ASP A 1 84 ? -2.516 4.787 -6.111 1.00 91.38 84 ASP A O 1
ATOM 680 N N . ILE A 1 85 ? -1.745 2.959 -7.142 1.00 92.50 85 ILE A N 1
ATOM 681 C CA . ILE A 1 85 ? -1.676 2.153 -5.924 1.00 92.50 85 ILE A CA 1
ATOM 682 C C . ILE A 1 85 ? -0.593 2.705 -4.996 1.00 92.50 85 ILE A C 1
ATOM 684 O O . ILE A 1 85 ? -0.810 2.834 -3.792 1.00 92.50 85 ILE A O 1
ATOM 688 N N . THR A 1 86 ? 0.579 3.047 -5.537 1.00 92.69 86 THR A N 1
ATOM 689 C CA . THR A 1 86 ? 1.690 3.550 -4.720 1.00 92.69 86 THR A CA 1
ATOM 690 C C . THR A 1 86 ? 1.398 4.917 -4.101 1.00 92.69 86 THR A C 1
ATOM 692 O O . THR A 1 86 ? 1.751 5.137 -2.943 1.00 92.69 86 THR A O 1
ATOM 695 N N . GLU A 1 87 ? 0.710 5.811 -4.818 1.00 90.25 87 GLU A N 1
ATOM 696 C CA . GLU A 1 87 ? 0.297 7.114 -4.283 1.00 90.25 87 GLU A CA 1
ATOM 697 C C . GLU A 1 87 ? -0.833 6.966 -3.259 1.00 90.25 87 GLU A C 1
ATOM 699 O O . GLU A 1 87 ? -0.779 7.595 -2.204 1.00 90.25 87 GLU A O 1
ATOM 704 N N . ALA A 1 88 ? -1.798 6.070 -3.480 1.00 88.56 88 ALA A N 1
ATOM 705 C CA . ALA A 1 88 ? -2.830 5.788 -2.486 1.00 88.56 88 ALA A CA 1
ATOM 706 C C . ALA A 1 88 ? -2.250 5.231 -1.172 1.00 88.56 88 ALA A C 1
ATOM 708 O O . ALA A 1 88 ? -2.644 5.660 -0.088 1.00 88.56 88 ALA A O 1
ATOM 709 N N . ILE A 1 89 ? -1.265 4.326 -1.247 1.00 90.31 89 ILE A N 1
ATOM 710 C CA . ILE A 1 89 ? -0.550 3.824 -0.060 1.00 90.31 89 ILE A CA 1
ATOM 711 C C . ILE A 1 89 ? 0.200 4.959 0.645 1.00 90.31 89 ILE A C 1
ATOM 713 O O . ILE A 1 89 ? 0.202 5.025 1.872 1.00 90.31 89 ILE A O 1
ATOM 717 N N . LYS A 1 90 ? 0.837 5.860 -0.108 1.00 86.50 90 LYS A N 1
ATOM 718 C CA . LYS A 1 90 ? 1.548 7.014 0.454 1.00 86.50 90 LYS A CA 1
ATOM 719 C C . LYS A 1 90 ? 0.599 7.966 1.183 1.00 86.50 90 LYS A C 1
ATOM 721 O O . LYS A 1 90 ? 0.922 8.406 2.285 1.00 86.50 90 LYS A O 1
ATOM 726 N N . LEU A 1 91 ? -0.566 8.249 0.604 1.00 82.44 91 LEU A N 1
ATOM 727 C CA . LEU A 1 91 ? -1.585 9.100 1.222 1.00 82.44 91 LEU A CA 1
ATOM 728 C C . LEU A 1 91 ? -2.135 8.484 2.511 1.00 82.44 91 LEU A C 1
ATOM 730 O O . LEU A 1 91 ? -2.229 9.187 3.513 1.00 82.44 91 LEU A O 1
ATOM 734 N N . GLU A 1 92 ? -2.402 7.175 2.534 1.00 79.94 92 GLU A N 1
ATOM 735 C CA . GLU A 1 92 ? -2.823 6.451 3.747 1.00 79.94 92 GLU A CA 1
ATOM 736 C C . GLU A 1 92 ? -1.834 6.621 4.914 1.00 79.94 92 GLU A C 1
ATOM 738 O O . GLU A 1 92 ? -2.240 6.741 6.070 1.00 79.94 92 GLU A O 1
ATOM 743 N N . LEU A 1 93 ? -0.528 6.656 4.639 1.00 75.19 93 LEU A N 1
ATOM 744 C CA . LEU A 1 93 ? 0.478 6.910 5.676 1.00 75.19 93 LEU A CA 1
ATOM 745 C C . LEU A 1 93 ? 0.449 8.352 6.149 1.00 75.19 93 LEU A C 1
ATOM 747 O O . LEU A 1 93 ? 0.614 8.604 7.339 1.00 75.19 93 LEU A O 1
ATOM 751 N N . ALA A 1 94 ? 0.261 9.285 5.220 1.00 69.94 94 ALA A N 1
ATOM 752 C CA . ALA A 1 94 ? 0.218 10.692 5.550 1.00 69.94 94 ALA A CA 1
ATOM 753 C C . ALA A 1 94 ? -0.995 11.005 6.436 1.00 69.94 94 ALA A C 1
ATOM 755 O O . ALA A 1 94 ? -0.829 11.655 7.455 1.00 69.94 94 ALA A O 1
ATOM 756 N N . PHE A 1 95 ? -2.169 10.414 6.181 1.00 65.56 95 PHE A N 1
ATOM 757 C CA . PHE A 1 95 ? -3.333 10.528 7.077 1.00 65.56 95 PHE A CA 1
ATOM 758 C C . PHE A 1 95 ? -3.078 10.048 8.515 1.00 65.56 95 PHE A C 1
ATOM 760 O O . PHE A 1 95 ? -3.842 10.381 9.418 1.00 65.56 95 PHE A O 1
ATOM 767 N N . ARG A 1 96 ? -2.028 9.253 8.741 1.00 65.94 96 ARG A N 1
ATOM 768 C CA . ARG A 1 96 ? -1.634 8.755 10.064 1.00 65.94 96 ARG A CA 1
ATOM 769 C C . ARG A 1 96 ? -0.569 9.622 10.738 1.00 65.94 96 ARG A C 1
ATOM 771 O O . ARG A 1 96 ? -0.268 9.371 11.903 1.00 65.94 96 ARG A O 1
ATOM 778 N N . ASP A 1 97 ? -0.012 10.609 10.036 1.00 62.34 97 ASP A N 1
ATOM 779 C CA . ASP A 1 97 ? 0.883 11.623 10.593 1.00 62.34 97 ASP A CA 1
ATOM 780 C C . ASP A 1 97 ? 0.066 12.850 11.051 1.00 62.34 97 ASP A C 1
ATOM 782 O O . ASP A 1 97 ? -0.470 13.577 10.204 1.00 62.34 97 ASP A O 1
ATOM 786 N N . PRO A 1 98 ? -0.002 13.131 12.369 1.00 55.78 98 PRO A N 1
ATOM 787 C CA . PRO A 1 98 ? -0.746 14.269 12.921 1.00 55.78 98 PRO A CA 1
ATOM 788 C C . PRO A 1 98 ? -0.330 15.626 12.335 1.00 55.78 98 PRO A C 1
ATOM 790 O O . PRO A 1 98 ? -1.115 16.569 12.300 1.00 55.78 98 PRO A O 1
ATOM 793 N N . SER A 1 99 ? 0.905 15.736 11.842 1.00 58.53 99 SER A N 1
ATOM 794 C CA . SER A 1 99 ? 1.493 1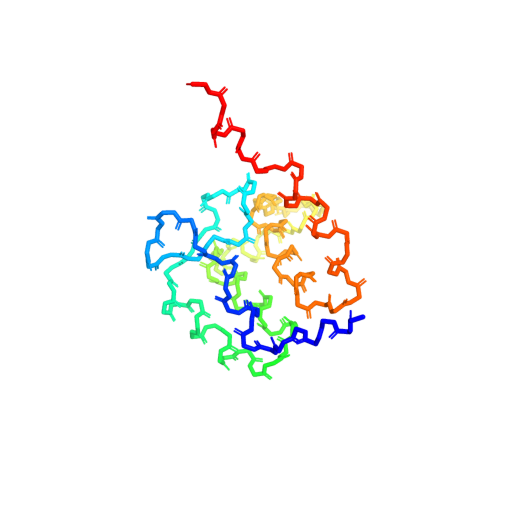6.983 11.333 1.00 58.53 99 SER A CA 1
ATOM 795 C C . SER A 1 99 ? 0.895 17.436 9.997 1.00 58.53 99 SER A C 1
ATOM 797 O O . SER A 1 99 ? 1.126 18.560 9.556 1.00 58.53 99 SER A O 1
ATOM 799 N N . SER A 1 100 ? 0.141 16.55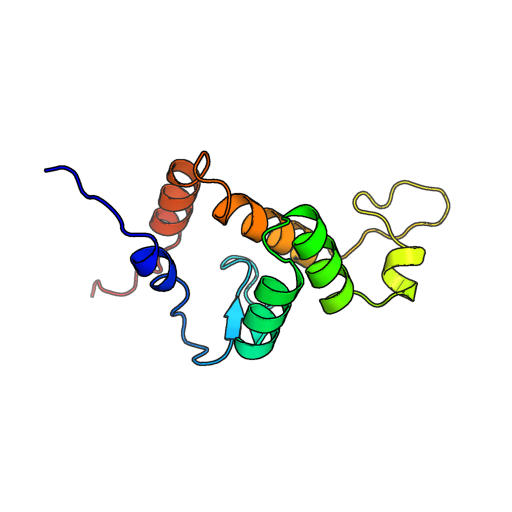8 9.338 1.00 54.47 100 SER A N 1
ATOM 800 C CA . SER A 1 100 ? -0.321 16.723 7.958 1.00 54.47 100 SER A CA 1
ATOM 801 C C . SER A 1 100 ? -1.846 16.890 7.831 1.00 54.47 100 SER A C 1
ATOM 803 O O . SER A 1 100 ? -2.377 17.206 6.765 1.00 54.47 100 SER A O 1
ATOM 805 N N . GLU A 1 101 ? -2.559 16.772 8.952 1.00 49.91 101 GLU A N 1
ATOM 806 C CA . GLU A 1 101 ? -4.023 16.766 9.062 1.00 49.91 101 GLU A CA 1
ATOM 807 C C . GLU A 1 101 ? -4.686 18.044 8.494 1.00 49.91 101 GLU A C 1
ATOM 809 O O . GLU A 1 101 ? -5.743 17.985 7.862 1.00 49.91 101 GLU A O 1
ATOM 814 N N . LEU A 1 102 ? -4.022 19.201 8.628 1.00 55.56 102 LEU A N 1
ATOM 815 C CA . LEU A 1 102 ? -4.490 20.505 8.128 1.00 55.56 102 LEU A CA 1
ATOM 816 C C . LEU A 1 102 ? -4.467 20.631 6.597 1.00 55.56 102 LEU A C 1
ATOM 818 O O . LEU A 1 102 ? -5.344 21.272 6.015 1.00 55.56 102 LEU A O 1
ATOM 822 N N . GLU A 1 103 ? -3.471 20.046 5.935 1.00 54.00 103 GLU A N 1
ATOM 823 C CA . GLU A 1 103 ? -3.346 20.090 4.474 1.00 54.00 103 GLU A CA 1
ATOM 824 C C . GLU A 1 103 ? -4.379 19.162 3.820 1.00 54.00 103 GLU A C 1
ATOM 826 O O . GLU A 1 103 ? -5.007 19.501 2.814 1.00 54.00 103 GLU A O 1
ATOM 831 N N . TYR A 1 104 ? -4.674 18.043 4.480 1.00 57.09 104 TYR A N 1
ATOM 832 C CA . TYR A 1 104 ? -5.649 17.067 4.010 1.00 57.09 104 TYR A CA 1
ATOM 833 C C . TYR A 1 104 ? -7.108 17.448 4.279 1.00 57.09 104 TYR A C 1
ATOM 835 O O . TYR A 1 104 ? -7.972 17.164 3.444 1.00 57.09 104 TYR A O 1
ATOM 843 N N . ALA A 1 105 ? -7.406 18.146 5.380 1.00 56.56 105 ALA A N 1
ATOM 844 C CA . ALA A 1 105 ? -8.733 18.724 5.609 1.00 56.56 105 ALA A CA 1
ATOM 845 C C . ALA A 1 105 ? -9.138 19.677 4.467 1.00 56.56 105 ALA A C 1
ATOM 847 O O . ALA A 1 105 ? -10.292 19.679 4.034 1.00 56.56 105 ALA A O 1
ATOM 848 N N . ARG A 1 106 ? -8.172 20.422 3.913 1.00 59.25 106 ARG A N 1
ATOM 849 C CA . ARG A 1 106 ? -8.379 21.304 2.752 1.00 59.25 106 ARG A CA 1
ATOM 850 C C . ARG A 1 106 ? -8.661 20.519 1.470 1.00 59.25 106 ARG A C 1
ATOM 852 O O . ARG A 1 106 ? -9.608 20.850 0.759 1.00 59.25 106 ARG A O 1
ATOM 859 N N . LEU A 1 107 ? -7.909 19.447 1.211 1.00 56.00 107 LEU A N 1
ATOM 860 C CA . LEU A 1 107 ? -8.133 18.569 0.054 1.00 56.00 107 LEU A CA 1
ATOM 861 C C . LEU A 1 107 ? -9.507 17.877 0.097 1.00 56.00 107 LEU A C 1
ATOM 863 O O . LEU A 1 107 ? -10.139 17.719 -0.949 1.00 56.00 107 LEU A O 1
ATOM 867 N N . ARG A 1 108 ? -10.016 17.512 1.285 1.00 51.91 108 ARG A N 1
ATOM 868 C CA . ARG A 1 108 ? -11.382 16.971 1.440 1.00 51.91 108 ARG A CA 1
ATOM 869 C C . ARG A 1 108 ? -12.472 18.019 1.202 1.00 51.91 108 ARG A C 1
ATOM 871 O O . ARG A 1 108 ? -13.476 17.707 0.565 1.00 51.91 108 ARG A O 1
ATOM 878 N N . GLN A 1 109 ? -12.281 19.252 1.670 1.00 55.69 109 GLN A N 1
ATOM 879 C CA . GLN A 1 109 ? -13.255 20.334 1.468 1.00 55.69 109 GLN A CA 1
ATOM 880 C C . GLN A 1 109 ? -13.363 20.764 -0.001 1.00 55.69 109 GLN A C 1
ATOM 882 O O . GLN A 1 109 ? -14.460 21.048 -0.468 1.00 55.69 109 GLN A O 1
ATOM 887 N N . GLN A 1 110 ? -12.259 20.757 -0.752 1.00 51.75 110 GLN A N 1
ATOM 888 C CA . GLN A 1 110 ? -12.272 21.111 -2.178 1.00 51.75 110 GLN A CA 1
ATOM 889 C C . GLN A 1 110 ? -12.924 20.058 -3.084 1.00 51.75 110 GLN A C 1
ATOM 891 O O . GLN A 1 110 ? -13.347 20.396 -4.183 1.00 51.75 110 GLN A O 1
ATOM 896 N N . ASN A 1 111 ? -13.016 18.803 -2.638 1.00 43.84 111 ASN A N 1
ATOM 897 C CA . ASN A 1 111 ? -13.500 17.682 -3.452 1.00 43.84 111 ASN A CA 1
ATOM 898 C C . ASN A 1 111 ? -14.788 17.052 -2.903 1.00 43.84 111 ASN A C 1
ATOM 900 O O . ASN A 1 111 ? -15.129 15.923 -3.251 1.00 43.84 111 ASN A O 1
ATOM 904 N N . THR A 1 112 ? -15.510 17.765 -2.034 1.00 45.62 112 THR A N 1
ATOM 905 C CA . THR A 1 112 ? -16.874 17.361 -1.682 1.00 45.62 112 THR A CA 1
ATOM 906 C C . THR A 1 112 ? -17.739 17.564 -2.931 1.00 45.62 112 THR A C 1
ATOM 908 O O . THR A 1 112 ? -17.732 18.676 -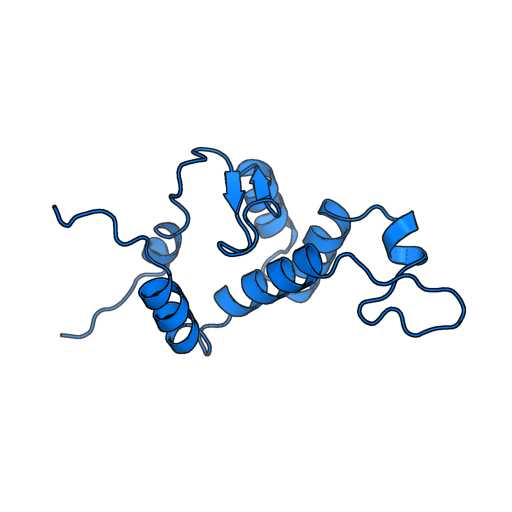3.465 1.00 45.62 112 THR A O 1
ATOM 911 N N . PRO A 1 113 ? -18.452 16.541 -3.439 1.00 42.25 113 PRO A N 1
ATOM 912 C CA . PRO A 1 113 ? -19.378 16.743 -4.542 1.00 42.25 113 PRO A CA 1
ATOM 913 C C . PRO A 1 113 ? -20.355 17.852 -4.152 1.00 42.25 113 PRO A C 1
ATOM 915 O O . PRO A 1 113 ? -20.947 17.801 -3.072 1.00 42.25 113 PRO A O 1
ATOM 918 N N . LEU A 1 114 ? -20.501 18.862 -5.010 1.00 43.72 114 LEU A N 1
ATOM 919 C CA . LEU A 1 114 ? -21.599 19.818 -4.920 1.00 43.72 114 LEU A CA 1
ATOM 920 C C . LEU A 1 114 ? -22.885 19.070 -5.279 1.00 43.72 114 LEU A C 1
ATOM 922 O O . LEU A 1 114 ? -23.373 19.190 -6.396 1.00 43.72 114 LEU A O 1
ATOM 926 N N . ASP A 1 115 ? -23.411 18.271 -4.358 1.00 47.69 115 ASP A N 1
ATOM 927 C CA . ASP A 1 115 ? -24.794 17.827 -4.437 1.00 47.69 115 ASP A CA 1
ATOM 928 C C . ASP A 1 115 ? -25.547 18.367 -3.224 1.00 47.69 115 ASP A C 1
ATOM 930 O O . ASP A 1 115 ? -25.174 18.126 -2.074 1.00 47.69 115 ASP A O 1
ATOM 934 N N . GLY A 1 116 ? -26.549 19.201 -3.500 1.00 46.94 116 GLY A N 1
ATOM 935 C CA . GLY A 1 116 ? -27.322 19.901 -2.475 1.00 46.94 116 GLY A CA 1
ATOM 936 C C . GLY A 1 116 ? -27.720 21.349 -2.774 1.00 46.94 116 GLY A C 1
ATOM 937 O O . GLY A 1 116 ? -28.159 22.036 -1.852 1.00 46.94 116 GLY A O 1
ATOM 938 N N . ARG A 1 117 ? -27.597 21.848 -4.013 1.00 43.44 117 ARG A N 1
ATOM 939 C CA . ARG A 1 117 ? -28.315 23.061 -4.454 1.00 43.44 117 ARG A CA 1
ATOM 940 C C . ARG A 1 117 ? -28.781 22.942 -5.906 1.00 43.44 117 ARG A C 1
ATOM 942 O O . ARG A 1 117 ? -28.119 23.459 -6.799 1.00 43.44 117 ARG A O 1
ATOM 949 N N . GLN A 1 118 ? -29.926 22.302 -6.119 1.00 40.91 118 GLN A N 1
ATOM 950 C CA . GLN A 1 118 ? -31.225 22.943 -6.389 1.00 40.91 118 GLN A CA 1
ATOM 951 C C . GLN A 1 118 ? -32.290 21.866 -6.592 1.00 40.91 118 GLN A C 1
ATOM 953 O O . GLN A 1 118 ? -31.975 20.852 -7.247 1.00 40.91 118 GLN A O 1
#

Radius of gyration: 16.5 Å; chains: 1; bounding box: 49×38×39 Å

Organism: Rodentolepis nana (NCBI:txid102285)

pLDDT: mean 73.02, std 20.71, range [31.83, 96.25]

Sequence (118 aa):
MEVTLRVSDLNLLLHFPFKDQIVLNPQQPEVRLPKEVYQSLIIKSSGSATRLIRLLMKHFFSQDELAASSLSGEGIYKRRLKPDITEAIKLELAFRDPSSELEYARLRQQNTPLDGRQ